Protein AF-A0A7Y2GWI3-F1 (afdb_monomer_lite)

pLDDT: mean 92.21, std 7.38, range [52.88, 98.5]

Foldseek 3Di:
DPLVVVCVDPPRDLLNNLVVVLVVVVVVLVVLVVVLVVVVVVCVVVVDPDPLLVVLSVVLVVLSCCCVPPLVVVVNVQSVCVSVVNDDPDDCSVVVVVVSVVSSVVSVVVSVVVVVVVVVVVD

Structure (mmCIF, N/CA/C/O backbone):
data_AF-A0A7Y2GWI3-F1
#
_entry.id   AF-A0A7Y2GWI3-F1
#
loop_
_atom_site.group_PDB
_atom_site.id
_atom_site.type_symbol
_atom_site.label_atom_id
_atom_site.label_alt_id
_atom_site.label_comp_id
_atom_site.label_asym_id
_atom_site.label_entity_id
_atom_site.label_seq_id
_atom_site.pdbx_PDB_ins_code
_atom_site.Cartn_x
_atom_site.Cartn_y
_atom_site.Cartn_z
_atom_site.occupancy
_atom_site.B_iso_or_equiv
_atom_site.auth_seq_id
_atom_site.auth_comp_id
_atom_site.auth_asym_id
_atom_site.auth_atom_id
_atom_site.pdbx_PDB_model_num
ATOM 1 N N . MET A 1 1 ? -9.811 6.727 -14.823 1.00 61.72 1 MET A N 1
ATOM 2 C CA . MET A 1 1 ? -9.822 6.860 -16.299 1.00 61.72 1 MET A CA 1
ATOM 3 C C . MET A 1 1 ? -8.518 7.432 -16.860 1.00 61.72 1 MET A C 1
ATOM 5 O O . MET A 1 1 ? -8.221 7.140 -18.005 1.00 61.72 1 MET A O 1
ATOM 9 N N . GLU A 1 2 ? -7.722 8.185 -16.087 1.00 84.19 2 GLU A N 1
ATOM 10 C CA . GLU A 1 2 ? -6.442 8.765 -16.552 1.00 84.19 2 GLU A CA 1
ATOM 11 C C . GLU A 1 2 ? -5.412 7.712 -17.005 1.00 84.19 2 GLU A C 1
ATOM 13 O O . GLU A 1 2 ? -4.850 7.833 -18.090 1.00 84.19 2 GLU A O 1
ATOM 18 N N . ALA A 1 3 ? -5.227 6.645 -16.222 1.00 80.50 3 ALA A N 1
ATOM 19 C CA . ALA A 1 3 ? -4.151 5.682 -16.445 1.00 80.50 3 ALA A CA 1
ATOM 20 C C . ALA A 1 3 ? -4.152 4.971 -17.816 1.00 80.50 3 ALA A C 1
ATOM 22 O O . ALA A 1 3 ? -3.090 4.934 -18.424 1.00 80.50 3 ALA A O 1
ATOM 23 N N . PRO A 1 4 ? -5.264 4.425 -18.350 1.00 85.00 4 PRO A N 1
ATOM 24 C CA . PRO A 1 4 ? -5.248 3.842 -19.696 1.00 85.00 4 PRO A CA 1
ATOM 25 C C . PRO A 1 4 ? -5.128 4.902 -20.800 1.00 85.00 4 PRO A C 1
ATOM 27 O O . PRO A 1 4 ? -4.523 4.639 -21.833 1.00 85.00 4 PRO A O 1
ATOM 30 N N . LEU A 1 5 ? -5.664 6.108 -20.583 1.00 88.31 5 LEU A N 1
ATOM 31 C CA . LEU A 1 5 ? -5.722 7.150 -21.609 1.00 88.31 5 LEU A CA 1
ATOM 32 C C . LEU A 1 5 ? -4.350 7.784 -21.890 1.00 88.31 5 LEU A C 1
ATOM 34 O O . LEU A 1 5 ? -4.051 8.119 -23.031 1.00 88.31 5 LEU A O 1
ATOM 38 N N . LYS A 1 6 ? -3.472 7.911 -20.886 1.00 82.50 6 LYS A N 1
ATOM 39 C CA . LYS A 1 6 ? -2.118 8.462 -21.104 1.00 82.50 6 LYS A CA 1
ATOM 40 C C . LYS A 1 6 ? -1.238 7.606 -22.022 1.00 82.50 6 LYS A C 1
ATOM 42 O O . LYS A 1 6 ? -0.307 8.132 -22.621 1.00 82.50 6 LYS A O 1
ATOM 47 N N . PHE A 1 7 ? -1.546 6.316 -22.167 1.00 88.56 7 PHE A N 1
ATOM 48 C CA . PHE A 1 7 ? -0.813 5.405 -23.050 1.00 88.56 7 PHE A CA 1
ATOM 49 C C . PHE A 1 7 ? -1.353 5.382 -24.486 1.00 88.56 7 PHE A C 1
ATOM 51 O O . PHE A 1 7 ? -0.774 4.718 -25.337 1.00 88.56 7 PHE A O 1
ATOM 58 N N . THR A 1 8 ? -2.431 6.118 -24.781 1.00 89.31 8 THR A N 1
ATOM 59 C CA . THR A 1 8 ? -2.945 6.283 -26.152 1.00 89.31 8 THR A CA 1
ATOM 60 C C . THR A 1 8 ? -2.435 7.562 -26.820 1.00 89.31 8 THR A C 1
ATOM 62 O O . THR A 1 8 ? -2.900 7.917 -27.902 1.00 89.31 8 THR A O 1
ATOM 65 N N . ALA A 1 9 ? -1.534 8.301 -26.166 1.00 91.12 9 ALA A N 1
ATOM 66 C CA . ALA A 1 9 ? -0.971 9.533 -26.701 1.00 91.12 9 ALA A CA 1
ATOM 67 C C . ALA A 1 9 ? -0.075 9.256 -27.929 1.00 91.12 9 ALA A C 1
ATOM 69 O O . ALA A 1 9 ? 0.565 8.203 -28.004 1.00 91.12 9 ALA A O 1
ATOM 70 N N . PRO A 1 10 ? 0.001 10.188 -28.899 1.00 93.00 10 PRO A N 1
ATOM 71 C CA . PRO A 1 10 ? 0.896 10.039 -30.041 1.00 93.00 10 PRO A CA 1
ATOM 72 C C . PRO A 1 10 ? 2.357 9.940 -29.581 1.00 93.00 10 PRO A C 1
ATOM 74 O O . PRO A 1 10 ? 2.765 10.626 -28.645 1.00 93.00 10 PRO A O 1
ATOM 77 N N . ASN A 1 11 ? 3.147 9.121 -30.282 1.00 91.56 11 ASN A N 1
ATOM 78 C CA . ASN A 1 11 ? 4.561 8.829 -29.997 1.00 91.56 11 ASN A CA 1
ATOM 79 C C . ASN A 1 11 ? 4.836 8.015 -28.717 1.00 91.56 11 ASN A C 1
ATOM 81 O O . ASN A 1 11 ? 5.988 7.926 -28.300 1.00 91.56 11 ASN A O 1
ATOM 85 N N . ILE A 1 12 ? 3.820 7.404 -28.098 1.00 93.81 12 ILE A N 1
ATOM 86 C CA . ILE A 1 12 ? 4.043 6.392 -27.058 1.00 93.81 12 ILE A CA 1
ATOM 87 C C . ILE A 1 12 ? 4.533 5.090 -27.696 1.00 93.81 12 ILE A C 1
ATOM 89 O O . ILE A 1 12 ? 3.896 4.554 -28.603 1.00 93.81 12 ILE A O 1
ATOM 93 N N . ASP A 1 13 ? 5.636 4.561 -27.173 1.00 92.69 13 ASP A N 1
ATOM 94 C CA . ASP A 1 13 ? 6.125 3.211 -27.435 1.00 92.69 13 ASP A CA 1
ATOM 95 C C . ASP A 1 13 ? 6.189 2.385 -26.135 1.00 92.69 13 ASP A C 1
ATOM 97 O O . ASP A 1 13 ? 5.905 2.874 -25.035 1.00 92.69 13 ASP A O 1
ATOM 101 N N . LEU A 1 14 ? 6.504 1.093 -26.261 1.00 90.56 14 LEU A N 1
ATOM 102 C CA . LEU A 1 14 ? 6.523 0.177 -25.122 1.00 90.56 14 LEU A CA 1
ATOM 103 C C . LEU A 1 14 ? 7.582 0.563 -24.065 1.00 90.56 14 LEU A C 1
ATOM 105 O O . LEU A 1 14 ? 7.208 0.636 -22.892 1.00 90.56 14 LEU A O 1
ATOM 109 N N . PRO A 1 15 ? 8.858 0.841 -24.412 1.00 91.75 15 PRO A N 1
ATOM 110 C CA . PRO A 1 15 ? 9.857 1.261 -23.429 1.00 91.75 15 PRO A CA 1
ATOM 111 C C . PRO A 1 15 ? 9.471 2.543 -22.685 1.00 91.75 15 PRO A C 1
ATOM 113 O O . PRO A 1 15 ? 9.601 2.596 -21.461 1.00 91.75 15 PRO A O 1
ATOM 116 N N . LEU A 1 16 ? 8.937 3.552 -23.385 1.00 92.62 16 LEU A N 1
ATOM 117 C CA . LEU A 1 16 ? 8.466 4.786 -22.759 1.00 92.62 16 LEU A CA 1
ATOM 118 C C . LEU A 1 16 ? 7.276 4.521 -21.832 1.00 92.62 16 LEU A C 1
ATOM 120 O O . LEU A 1 16 ? 7.249 5.009 -20.702 1.00 92.62 16 LEU A O 1
ATOM 124 N N . GLY A 1 17 ? 6.313 3.706 -22.274 1.00 92.88 17 GLY A N 1
ATOM 125 C CA . GLY A 1 17 ? 5.164 3.308 -21.463 1.00 92.88 17 GLY A CA 1
ATOM 126 C C . GLY A 1 17 ? 5.569 2.579 -20.177 1.00 92.88 17 GLY A C 1
ATOM 127 O O . GLY A 1 17 ? 5.082 2.912 -19.093 1.00 92.88 17 GLY A O 1
ATOM 128 N N . LEU A 1 18 ? 6.509 1.634 -20.274 1.00 92.38 18 LEU A N 1
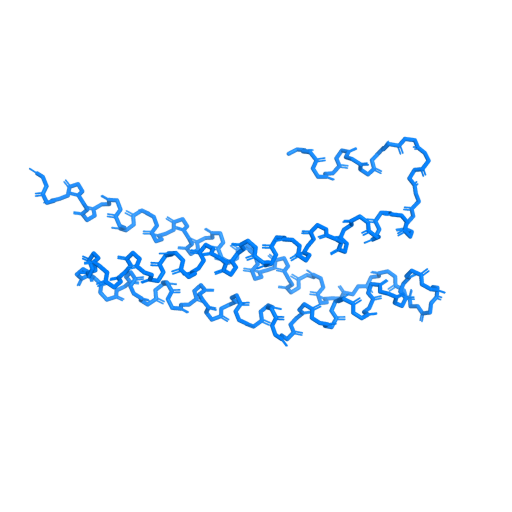ATOM 129 C CA . LEU A 1 18 ? 7.059 0.911 -19.126 1.00 92.38 18 LEU A CA 1
ATOM 130 C C . LEU A 1 18 ? 7.860 1.826 -18.194 1.00 92.38 18 LEU A C 1
ATOM 132 O O . LEU A 1 18 ? 7.708 1.713 -16.981 1.00 92.38 18 LEU A O 1
ATOM 136 N N . GLY A 1 19 ? 8.641 2.768 -18.730 1.00 93.25 19 GLY A N 1
ATOM 137 C CA . GLY A 1 19 ? 9.366 3.763 -17.933 1.00 93.25 19 GLY A CA 1
ATOM 138 C C . GLY A 1 19 ? 8.434 4.684 -17.137 1.00 93.25 19 GLY A C 1
ATOM 139 O O . GLY A 1 19 ? 8.669 4.947 -15.958 1.00 93.25 19 GLY A O 1
ATOM 140 N N . ILE A 1 20 ? 7.320 5.118 -17.734 1.00 92.81 20 ILE A N 1
ATOM 141 C CA . ILE A 1 20 ? 6.281 5.876 -17.018 1.00 92.81 20 ILE A CA 1
ATOM 142 C C . ILE A 1 20 ? 5.658 5.009 -15.918 1.00 92.81 20 ILE A C 1
ATOM 144 O O . ILE A 1 20 ? 5.517 5.458 -14.779 1.00 92.81 20 ILE A O 1
ATOM 148 N N . GLY A 1 21 ? 5.293 3.767 -16.250 1.00 91.44 21 GLY A N 1
ATOM 149 C CA . GLY A 1 21 ? 4.748 2.808 -15.293 1.00 91.44 21 GLY A CA 1
ATOM 150 C C . GLY A 1 21 ? 5.677 2.611 -14.096 1.00 91.44 21 GLY A C 1
ATOM 151 O O . GLY A 1 21 ? 5.244 2.774 -12.959 1.00 91.44 21 GLY A O 1
ATOM 152 N N . HIS A 1 22 ? 6.958 2.345 -14.350 1.00 92.44 22 HIS A N 1
ATOM 153 C CA . HIS A 1 22 ? 8.013 2.151 -13.353 1.00 92.44 22 HIS A CA 1
ATOM 154 C C . HIS A 1 22 ? 8.038 3.260 -12.296 1.00 92.44 22 HIS A C 1
ATOM 156 O O . HIS A 1 22 ? 7.933 2.981 -11.097 1.00 92.44 22 HIS A O 1
ATOM 162 N N . VAL A 1 23 ? 8.084 4.521 -12.735 1.00 94.62 23 VAL A N 1
ATOM 163 C CA . VAL A 1 23 ? 8.111 5.685 -11.837 1.00 94.62 23 VAL A CA 1
ATOM 164 C C . VAL A 1 23 ? 6.812 5.803 -11.041 1.00 94.62 23 VAL A C 1
ATOM 166 O O . VAL A 1 23 ? 6.839 6.029 -9.828 1.00 94.62 23 VAL A O 1
ATOM 169 N N . VAL A 1 24 ? 5.666 5.631 -11.704 1.00 93.75 24 VAL A N 1
ATOM 170 C CA . VAL A 1 24 ? 4.349 5.747 -11.064 1.00 93.75 24 VAL A CA 1
ATOM 171 C C . VAL A 1 24 ? 4.150 4.654 -10.016 1.00 93.75 24 VAL A C 1
ATOM 173 O O . VAL A 1 24 ? 3.751 4.971 -8.898 1.00 93.75 24 VAL A O 1
ATOM 176 N N . PHE A 1 25 ? 4.465 3.393 -10.318 1.00 92.94 25 PHE A N 1
ATOM 177 C CA . PHE A 1 25 ? 4.314 2.297 -9.359 1.00 92.94 25 PHE A CA 1
ATOM 178 C C . PHE A 1 25 ? 5.247 2.455 -8.150 1.00 92.94 25 PHE A C 1
ATOM 180 O O . PHE A 1 25 ? 4.819 2.213 -7.023 1.00 92.94 25 PHE A O 1
ATOM 187 N N . HIS A 1 26 ? 6.476 2.948 -8.341 1.00 95.81 26 HIS A N 1
ATOM 188 C CA . HIS A 1 26 ? 7.367 3.294 -7.227 1.00 95.81 26 HIS A CA 1
ATOM 189 C C . HIS A 1 26 ? 6.784 4.382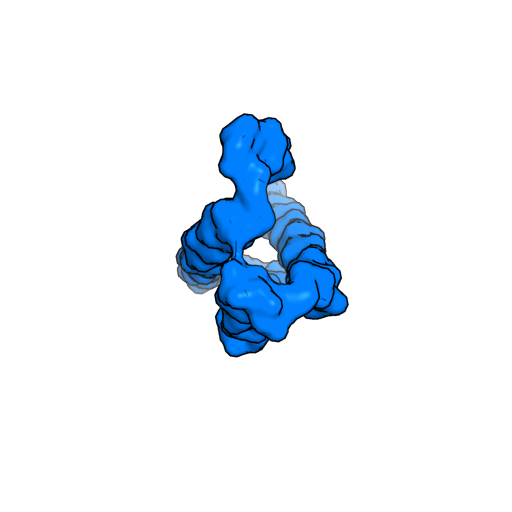 -6.324 1.00 95.81 26 HIS A C 1
ATOM 191 O O . HIS A 1 26 ? 6.855 4.282 -5.095 1.00 95.81 26 HIS A O 1
ATOM 197 N N . ALA A 1 27 ? 6.228 5.435 -6.924 1.00 97.00 27 ALA A N 1
ATOM 198 C CA . ALA A 1 27 ? 5.580 6.504 -6.179 1.00 97.00 27 ALA A CA 1
ATOM 199 C C . ALA A 1 27 ? 4.352 5.980 -5.420 1.00 97.00 27 ALA A C 1
ATOM 201 O O . ALA A 1 27 ? 4.219 6.247 -4.227 1.00 97.00 27 ALA A O 1
ATOM 202 N N . LEU A 1 28 ? 3.505 5.179 -6.073 1.00 95.00 28 LEU A N 1
ATOM 203 C CA . LEU A 1 28 ? 2.325 4.572 -5.458 1.00 95.00 28 LEU A CA 1
ATOM 204 C C . LEU A 1 28 ? 2.697 3.656 -4.294 1.00 95.00 28 LEU A C 1
ATOM 206 O O . LEU A 1 28 ? 2.136 3.820 -3.220 1.00 95.00 28 LEU A O 1
ATOM 210 N N . ASN A 1 29 ? 3.693 2.782 -4.446 1.00 97.19 29 ASN A N 1
ATOM 211 C CA . ASN A 1 29 ? 4.147 1.914 -3.358 1.00 97.19 29 ASN A CA 1
ATOM 212 C C . ASN A 1 29 ? 4.605 2.731 -2.131 1.00 97.19 29 ASN A C 1
ATOM 214 O O . ASN A 1 29 ? 4.260 2.404 -0.997 1.00 97.19 29 ASN A O 1
ATOM 218 N N . LYS A 1 30 ? 5.320 3.849 -2.334 1.00 98.00 30 LYS A N 1
ATOM 219 C CA . LYS A 1 30 ? 5.695 4.762 -1.234 1.00 98.00 30 LYS A CA 1
ATOM 220 C C . LYS A 1 30 ? 4.472 5.402 -0.571 1.00 98.00 30 LYS A C 1
ATOM 222 O O . LYS A 1 30 ? 4.433 5.509 0.654 1.00 98.00 30 LYS A O 1
ATOM 227 N N . VAL A 1 31 ? 3.484 5.819 -1.362 1.00 98.19 31 VAL A N 1
ATOM 228 C CA . VAL A 1 31 ? 2.225 6.382 -0.852 1.00 98.19 31 VAL A CA 1
ATOM 229 C C . VAL A 1 31 ? 1.440 5.336 -0.062 1.00 98.19 31 VAL A C 1
ATOM 231 O O . VAL A 1 31 ? 0.975 5.645 1.031 1.00 98.19 31 VAL A O 1
ATOM 234 N N . GLU A 1 32 ? 1.336 4.098 -0.548 1.00 97.69 32 GLU A N 1
ATOM 235 C CA . GLU A 1 32 ? 0.673 3.001 0.164 1.00 97.69 32 GLU A CA 1
ATOM 236 C C . GLU A 1 32 ? 1.328 2.724 1.519 1.00 97.69 32 GLU A C 1
ATOM 238 O O . GLU A 1 32 ? 0.628 2.600 2.523 1.00 97.69 32 GLU A O 1
ATOM 243 N N . ILE A 1 33 ? 2.664 2.706 1.579 1.00 98.44 33 ILE A N 1
ATOM 244 C CA . ILE A 1 33 ? 3.406 2.578 2.841 1.00 98.44 33 ILE A CA 1
ATOM 245 C C . ILE A 1 33 ? 3.082 3.748 3.775 1.00 98.44 33 ILE A C 1
ATOM 247 O O . ILE A 1 33 ? 2.762 3.527 4.942 1.00 98.44 33 ILE A O 1
ATOM 251 N N . GLY A 1 34 ? 3.112 4.986 3.273 1.00 98.50 34 GLY A N 1
ATOM 252 C CA . GLY A 1 34 ? 2.768 6.174 4.057 1.00 98.50 34 GLY A CA 1
ATOM 253 C C . GLY A 1 34 ? 1.344 6.124 4.620 1.00 98.50 34 GLY A C 1
ATOM 254 O O . GLY A 1 34 ? 1.141 6.381 5.806 1.00 98.50 34 GLY A O 1
ATOM 255 N N . LEU A 1 35 ? 0.364 5.724 3.804 1.00 98.25 35 LEU A N 1
ATOM 256 C CA . LEU A 1 35 ? -1.031 5.555 4.220 1.00 98.25 35 LEU A CA 1
ATOM 257 C C . LEU A 1 35 ? -1.201 4.408 5.222 1.00 98.25 35 LEU A C 1
ATOM 259 O O . LEU A 1 35 ? -1.954 4.546 6.185 1.00 98.25 35 LEU A O 1
ATOM 263 N N . CYS A 1 36 ? -0.482 3.300 5.042 1.00 98.19 36 CYS A N 1
ATOM 264 C CA . CYS A 1 36 ? -0.479 2.192 5.992 1.00 98.19 36 CYS A CA 1
ATOM 265 C C . CYS A 1 36 ? 0.075 2.633 7.354 1.00 98.19 36 CYS A C 1
ATOM 267 O O . CYS A 1 36 ? -0.512 2.321 8.388 1.00 98.19 36 CYS A O 1
ATOM 269 N N . LEU A 1 37 ? 1.169 3.400 7.376 1.00 98.38 37 LEU A N 1
ATOM 270 C CA . LEU A 1 37 ? 1.731 3.953 8.610 1.00 98.38 37 LEU A CA 1
ATOM 271 C C . LEU A 1 37 ? 0.777 4.951 9.273 1.00 98.38 37 LEU A C 1
ATOM 273 O O . LEU A 1 37 ? 0.576 4.889 10.484 1.00 98.38 37 LEU A O 1
ATOM 277 N N . ALA A 1 38 ? 0.142 5.830 8.493 1.00 98.06 38 ALA A N 1
ATOM 278 C CA . ALA A 1 38 ? -0.864 6.753 9.011 1.00 98.06 38 ALA A CA 1
ATOM 279 C C . ALA A 1 38 ? -2.043 5.991 9.642 1.00 98.06 38 ALA A C 1
ATOM 281 O O . ALA A 1 38 ? -2.425 6.274 10.777 1.00 98.06 38 ALA A O 1
ATOM 282 N N . GLY A 1 39 ? -2.552 4.960 8.958 1.00 96.56 39 GLY A N 1
ATOM 283 C CA . GLY A 1 39 ? -3.596 4.078 9.480 1.00 96.56 39 GLY A CA 1
ATOM 284 C C . GLY A 1 39 ? -3.176 3.352 10.760 1.00 96.56 39 GLY A C 1
ATOM 285 O O . GLY A 1 39 ? -3.964 3.268 11.701 1.00 96.56 39 GLY A O 1
ATOM 286 N N . LEU A 1 40 ? -1.923 2.897 10.847 1.00 97.12 40 LEU A N 1
ATOM 287 C CA . LEU A 1 40 ? -1.381 2.275 12.056 1.00 97.12 40 LEU A CA 1
ATOM 288 C C . LEU A 1 40 ? -1.395 3.252 13.240 1.00 97.12 40 LEU A C 1
ATOM 290 O O . LEU A 1 40 ? -1.848 2.891 14.326 1.00 97.12 40 LEU A O 1
ATOM 294 N N . VAL A 1 41 ? -0.958 4.497 13.030 1.00 97.62 41 VAL A N 1
ATOM 295 C CA . VAL A 1 41 ? -1.014 5.553 14.054 1.00 97.62 41 VAL A CA 1
ATOM 296 C C . VAL A 1 41 ? -2.459 5.806 14.490 1.00 97.62 41 VAL A C 1
ATOM 298 O O . VAL A 1 41 ? -2.736 5.845 15.690 1.00 97.62 41 VAL A O 1
ATOM 301 N N . THR A 1 42 ? -3.402 5.894 13.547 1.00 93.75 42 THR A N 1
ATOM 302 C CA . THR A 1 42 ? -4.831 6.027 13.864 1.00 93.75 42 THR A CA 1
ATOM 303 C C . THR A 1 42 ? -5.333 4.864 14.719 1.00 93.75 42 THR A C 1
ATOM 305 O O . THR A 1 42 ? -6.037 5.097 15.697 1.00 93.75 42 THR A O 1
ATOM 308 N N . PHE A 1 43 ? -4.945 3.622 14.417 1.00 92.81 43 PHE A N 1
ATOM 309 C CA . PHE A 1 43 ? -5.333 2.444 15.202 1.00 92.81 43 PHE A CA 1
ATOM 310 C C . PHE A 1 43 ? -4.781 2.474 16.631 1.00 92.81 43 PHE A C 1
ATOM 312 O O . PHE A 1 43 ? -5.487 2.091 17.565 1.00 92.81 43 PHE A O 1
ATOM 319 N N . ILE A 1 44 ? -3.550 2.959 16.817 1.00 94.00 44 ILE A N 1
ATOM 320 C CA . ILE A 1 44 ? -2.925 3.106 18.140 1.00 94.00 44 ILE A CA 1
ATOM 321 C C . ILE A 1 44 ? -3.673 4.144 18.991 1.00 94.00 44 ILE A C 1
ATOM 323 O O . ILE A 1 44 ? -3.875 3.923 20.187 1.00 94.00 44 ILE A O 1
ATOM 327 N N . ILE A 1 45 ? -4.100 5.256 18.383 1.00 93.06 45 ILE A N 1
ATOM 328 C CA . ILE A 1 45 ? -4.807 6.345 19.072 1.00 93.06 45 ILE A CA 1
ATOM 329 C C . ILE A 1 45 ? -6.268 5.968 19.346 1.00 93.06 45 ILE A C 1
ATOM 331 O O . ILE A 1 45 ? -6.716 6.039 20.489 1.00 93.06 45 ILE A O 1
ATOM 335 N N . ALA A 1 46 ? -7.003 5.549 18.312 1.00 88.00 46 ALA A N 1
ATOM 336 C CA . ALA A 1 46 ? -8.440 5.289 18.383 1.00 88.00 46 ALA A CA 1
ATOM 337 C C . ALA A 1 46 ? -8.786 3.982 19.111 1.00 88.00 46 ALA A C 1
ATOM 339 O O . ALA A 1 46 ? -9.899 3.844 19.610 1.00 88.00 46 ALA A O 1
ATOM 340 N N . LYS A 1 47 ? -7.848 3.024 19.173 1.00 87.25 47 LYS A N 1
ATOM 341 C CA . LYS A 1 47 ? -8.004 1.724 19.852 1.00 87.25 47 LYS A CA 1
ATOM 342 C C . LYS A 1 47 ? -9.337 1.037 19.505 1.00 87.25 47 LYS A C 1
ATOM 344 O O . LYS A 1 47 ? -10.180 0.849 20.385 1.00 87.25 47 LYS A O 1
ATOM 349 N N . PRO A 1 48 ? -9.550 0.656 18.231 1.00 82.69 48 PRO A N 1
ATOM 350 C CA . PRO A 1 48 ? -10.815 0.077 17.793 1.00 82.69 48 PRO A CA 1
ATOM 351 C C . PRO A 1 48 ? -11.179 -1.160 18.624 1.00 82.69 48 PRO A C 1
ATOM 353 O O . PRO A 1 48 ? -10.371 -2.071 18.804 1.00 82.69 48 PRO A O 1
ATOM 356 N N . LYS A 1 49 ? -12.423 -1.203 19.115 1.00 80.69 49 LYS A N 1
ATOM 357 C CA . LYS A 1 49 ? -12.906 -2.232 20.056 1.00 80.69 49 LYS A CA 1
ATOM 358 C C . LYS A 1 49 ? -13.011 -3.625 19.423 1.00 80.69 49 LYS A C 1
ATOM 360 O O . LYS A 1 49 ? -12.974 -4.641 20.117 1.00 80.69 49 LYS A O 1
ATOM 365 N N . THR A 1 50 ? -13.134 -3.694 18.099 1.00 85.56 50 THR A N 1
ATOM 366 C CA . THR A 1 50 ? -13.410 -4.943 17.385 1.00 85.56 50 THR A CA 1
ATOM 367 C C . THR A 1 50 ? -12.134 -5.598 16.878 1.00 85.56 50 THR A C 1
ATOM 369 O O . THR A 1 50 ? -11.473 -5.085 15.973 1.00 85.56 50 THR A O 1
ATOM 372 N N . LYS A 1 51 ? -11.853 -6.811 17.373 1.00 90.81 51 LYS A N 1
ATOM 373 C CA . LYS A 1 51 ? -10.719 -7.647 16.928 1.00 90.81 51 LYS A CA 1
ATOM 374 C C . LYS A 1 51 ? -10.700 -7.872 15.410 1.00 90.81 51 LYS A C 1
ATOM 376 O O . LYS A 1 51 ? -9.631 -7.919 14.812 1.00 90.81 51 LYS A O 1
ATOM 381 N N . THR A 1 52 ? -11.871 -7.943 14.776 1.00 93.38 52 THR A N 1
ATOM 382 C CA . THR A 1 52 ? -12.015 -8.062 13.317 1.00 93.38 52 THR A CA 1
ATOM 383 C C . THR A 1 52 ? -11.390 -6.887 12.564 1.00 93.38 52 THR A C 1
ATOM 385 O O . THR A 1 52 ? -10.721 -7.112 11.564 1.00 93.38 52 THR A O 1
ATOM 388 N N . ALA A 1 53 ? -11.544 -5.646 13.045 1.00 94.00 53 ALA A N 1
ATOM 389 C CA . ALA A 1 53 ? -10.961 -4.475 12.383 1.00 94.00 53 ALA A CA 1
ATOM 390 C C . ALA A 1 53 ? -9.425 -4.521 12.427 1.00 94.00 53 ALA A C 1
ATOM 392 O O . ALA A 1 53 ? -8.768 -4.301 11.413 1.00 94.00 53 ALA A O 1
ATOM 393 N N . VAL A 1 54 ? -8.862 -4.890 13.584 1.00 94.25 54 VAL A N 1
ATOM 394 C CA . VAL A 1 54 ? -7.412 -5.076 13.762 1.00 94.25 54 VAL A CA 1
ATOM 395 C C . VAL A 1 54 ? -6.887 -6.197 12.865 1.00 94.25 54 VAL A C 1
ATOM 397 O O . VAL A 1 54 ? -5.865 -6.027 12.206 1.00 94.25 54 VAL A O 1
ATOM 400 N N . SER A 1 55 ? -7.604 -7.321 12.783 1.00 96.12 55 SER A N 1
ATOM 401 C CA . SER A 1 55 ? -7.212 -8.450 11.935 1.00 96.12 55 SER A CA 1
ATOM 402 C C . SER A 1 55 ? -7.242 -8.106 10.443 1.00 96.12 55 SER A C 1
ATOM 404 O O . SER A 1 55 ? -6.314 -8.478 9.729 1.00 96.12 55 SER A O 1
ATOM 406 N N . ILE A 1 56 ? -8.265 -7.384 9.970 1.00 97.38 56 ILE A N 1
ATOM 407 C CA . ILE A 1 56 ? -8.358 -6.950 8.568 1.00 9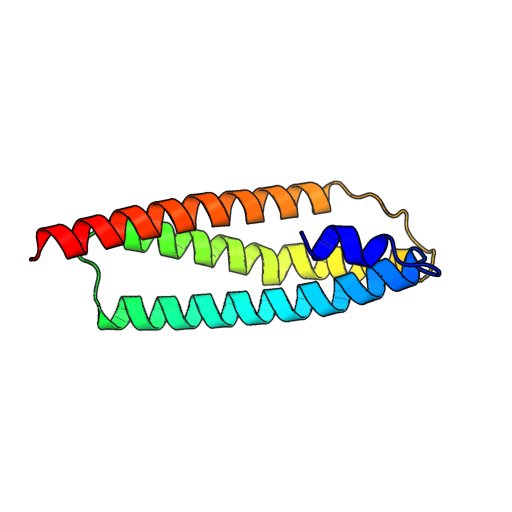7.38 56 ILE A CA 1
ATOM 408 C C . ILE A 1 56 ? -7.237 -5.960 8.238 1.00 97.38 56 ILE A C 1
ATOM 410 O O . ILE A 1 56 ? -6.577 -6.113 7.214 1.00 97.38 56 ILE A O 1
ATOM 414 N N . PHE A 1 57 ? -6.979 -4.983 9.114 1.00 97.56 57 PHE A N 1
ATOM 415 C CA . PHE A 1 57 ? -5.871 -4.046 8.928 1.00 97.56 57 PHE A CA 1
ATOM 416 C C . PHE A 1 57 ? -4.517 -4.769 8.875 1.00 97.56 57 PHE A C 1
ATOM 418 O O . PHE A 1 57 ? -3.718 -4.517 7.975 1.00 97.56 57 PHE A O 1
ATOM 425 N N . GLY A 1 58 ? -4.287 -5.730 9.777 1.00 97.50 58 GLY A N 1
ATOM 426 C CA . GLY A 1 58 ? -3.086 -6.565 9.766 1.00 97.50 58 GLY A CA 1
ATOM 427 C C . GLY A 1 58 ? -2.923 -7.369 8.472 1.00 97.50 58 GLY A C 1
ATOM 428 O O . GLY A 1 58 ? -1.818 -7.451 7.943 1.00 97.50 58 GLY A O 1
ATOM 429 N N . ALA A 1 59 ? -4.014 -7.906 7.916 1.00 98.19 59 ALA A N 1
ATOM 430 C CA . ALA A 1 59 ? -3.986 -8.606 6.632 1.00 98.19 59 ALA A CA 1
ATOM 431 C C . ALA A 1 59 ? -3.626 -7.669 5.465 1.00 98.19 59 ALA A C 1
ATOM 433 O O . ALA A 1 59 ? -2.803 -8.034 4.629 1.00 98.19 59 ALA A O 1
ATOM 434 N N . ILE A 1 60 ? -4.184 -6.452 5.428 1.00 98.38 60 ILE A N 1
ATOM 435 C CA . ILE A 1 60 ? -3.835 -5.433 4.422 1.00 98.38 60 ILE A CA 1
ATOM 436 C C . ILE A 1 60 ? -2.347 -5.084 4.511 1.00 98.38 60 ILE A C 1
ATOM 438 O O . ILE A 1 60 ? -1.655 -5.091 3.494 1.00 98.38 60 ILE A O 1
ATOM 442 N N . ALA A 1 61 ? -1.847 -4.826 5.724 1.00 98.31 61 ALA A N 1
ATOM 443 C CA . ALA A 1 61 ? -0.441 -4.516 5.953 1.00 98.31 61 ALA A CA 1
ATOM 444 C C . ALA A 1 61 ? 0.471 -5.672 5.510 1.00 98.31 61 ALA A C 1
ATOM 446 O O . ALA A 1 61 ? 1.478 -5.440 4.849 1.00 98.31 61 ALA A O 1
ATOM 447 N N . LEU A 1 62 ? 0.098 -6.921 5.806 1.00 98.38 62 LEU A N 1
ATOM 448 C CA . LEU A 1 62 ? 0.851 -8.096 5.369 1.00 98.38 62 LEU A CA 1
ATOM 449 C C . LEU A 1 62 ? 0.897 -8.220 3.840 1.00 98.38 62 LEU A C 1
ATOM 451 O O . LEU A 1 62 ? 1.966 -8.470 3.289 1.00 98.38 62 LEU A O 1
ATOM 455 N N . ILE A 1 63 ? -0.233 -8.027 3.152 1.00 98.25 63 ILE A N 1
ATOM 456 C CA . ILE A 1 63 ? -0.275 -8.055 1.682 1.00 98.25 63 ILE A CA 1
ATOM 457 C C . ILE A 1 63 ? 0.630 -6.962 1.107 1.00 98.25 63 ILE A C 1
ATOM 459 O O . ILE A 1 63 ? 1.415 -7.247 0.206 1.00 98.25 63 ILE A O 1
ATOM 463 N N . LEU A 1 64 ? 0.576 -5.746 1.663 1.00 98.31 64 LEU A N 1
ATOM 464 C CA . LEU A 1 64 ? 1.448 -4.650 1.247 1.00 98.31 64 LEU A CA 1
ATOM 465 C C . LEU A 1 64 ? 2.927 -5.013 1.428 1.00 98.31 64 LEU A C 1
ATOM 467 O O . LEU A 1 64 ? 3.705 -4.830 0.501 1.00 98.31 64 LEU A O 1
ATOM 471 N N . LEU A 1 65 ? 3.318 -5.598 2.564 1.00 98.06 65 LEU A N 1
ATOM 472 C CA . LEU A 1 65 ? 4.698 -6.045 2.784 1.00 98.06 65 LEU A CA 1
ATOM 473 C C . LEU A 1 65 ? 5.133 -7.095 1.751 1.00 98.06 65 LEU A C 1
ATOM 475 O O . LEU A 1 65 ? 6.221 -6.986 1.188 1.00 98.06 65 LEU A O 1
ATOM 479 N N . LEU A 1 66 ? 4.286 -8.088 1.467 1.00 97.75 66 LEU A N 1
ATOM 480 C CA . LEU A 1 66 ? 4.569 -9.097 0.442 1.00 97.75 66 LEU A CA 1
ATOM 481 C C . LEU A 1 66 ? 4.695 -8.468 -0.951 1.00 97.75 66 LEU A C 1
ATOM 483 O O . LEU A 1 66 ? 5.581 -8.841 -1.720 1.00 97.75 66 LEU A O 1
ATOM 487 N N . GLN A 1 67 ? 3.855 -7.486 -1.279 1.00 96.94 67 GLN A N 1
ATOM 488 C CA . GLN A 1 67 ? 3.982 -6.750 -2.532 1.00 96.94 67 GLN A CA 1
ATOM 489 C C . GLN A 1 67 ? 5.287 -5.959 -2.576 1.00 96.94 67 GLN A C 1
ATOM 491 O O . GLN A 1 67 ? 6.066 -6.158 -3.499 1.00 96.94 67 GLN A O 1
ATOM 496 N N . THR A 1 68 ? 5.565 -5.121 -1.579 1.00 97.12 68 THR A N 1
ATOM 497 C CA . THR A 1 68 ? 6.728 -4.228 -1.557 1.00 97.12 68 THR A CA 1
ATOM 498 C C . THR A 1 68 ? 8.058 -4.978 -1.546 1.00 97.12 68 THR A C 1
ATOM 500 O O . THR A 1 68 ? 8.980 -4.581 -2.253 1.00 97.12 68 THR A O 1
ATOM 503 N N . PHE A 1 69 ? 8.190 -6.031 -0.736 1.00 97.56 69 PHE A N 1
ATOM 504 C CA . PHE A 1 69 ? 9.487 -6.673 -0.494 1.00 97.56 69 PHE A CA 1
ATOM 505 C C . PHE A 1 69 ? 9.742 -7.908 -1.352 1.00 97.56 69 PHE A C 1
ATOM 507 O O . PHE A 1 69 ? 10.893 -8.317 -1.479 1.00 97.56 69 PHE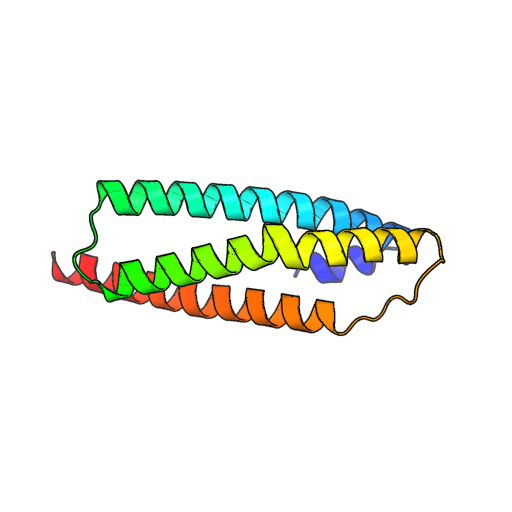 A O 1
ATOM 514 N N . TRP A 1 70 ? 8.703 -8.506 -1.937 1.00 97.31 70 TRP A N 1
ATOM 515 C CA . TRP A 1 70 ? 8.856 -9.715 -2.744 1.00 97.31 70 TRP A CA 1
ATOM 516 C C . TRP A 1 70 ? 8.381 -9.531 -4.180 1.00 97.31 70 TRP A C 1
ATOM 518 O O . TRP A 1 70 ? 9.168 -9.706 -5.108 1.00 97.31 70 TRP A O 1
ATOM 528 N N . LEU A 1 71 ? 7.118 -9.163 -4.389 1.00 95.56 71 LEU A N 1
ATOM 529 C CA . LEU A 1 71 ? 6.554 -9.138 -5.739 1.00 95.56 71 LEU A CA 1
ATOM 530 C C . LEU A 1 71 ? 7.082 -7.963 -6.571 1.00 95.56 71 LEU A C 1
ATOM 532 O O . LEU A 1 71 ? 7.415 -8.125 -7.744 1.00 95.56 71 LEU A O 1
ATOM 536 N N . PHE A 1 72 ? 7.174 -6.787 -5.955 1.00 94.31 72 PHE A N 1
ATOM 537 C CA . PHE A 1 72 ? 7.567 -5.549 -6.607 1.00 94.31 72 PHE A CA 1
ATOM 538 C C . PHE A 1 72 ? 9.015 -5.582 -7.119 1.00 94.31 72 PHE A C 1
ATOM 540 O O . PHE A 1 72 ? 9.187 -5.313 -8.303 1.00 94.31 72 PHE A O 1
ATOM 547 N N . PRO A 1 73 ? 10.036 -6.015 -6.347 1.00 94.88 73 PRO A N 1
ATOM 548 C CA . PRO A 1 73 ? 11.408 -6.121 -6.851 1.00 94.88 73 PRO A CA 1
ATOM 549 C C . PRO A 1 73 ? 11.539 -7.044 -8.069 1.00 94.88 73 PRO A C 1
ATOM 551 O O . PRO A 1 73 ? 12.271 -6.738 -9.004 1.00 94.88 73 PRO A O 1
ATOM 554 N N . ILE A 1 74 ? 10.792 -8.154 -8.092 1.00 94.75 74 ILE A N 1
ATOM 555 C CA . ILE A 1 74 ? 10.824 -9.108 -9.210 1.00 94.75 74 ILE A CA 1
ATOM 556 C C . ILE A 1 74 ? 10.191 -8.498 -10.467 1.00 94.75 74 ILE A C 1
ATOM 558 O O . ILE A 1 74 ? 10.708 -8.656 -11.576 1.00 94.75 74 ILE A O 1
ATOM 562 N N . LEU A 1 75 ? 9.054 -7.813 -10.312 1.00 93.06 75 LEU A N 1
ATOM 563 C CA . LEU A 1 75 ? 8.401 -7.111 -11.418 1.00 93.06 75 LEU A CA 1
ATOM 564 C C . LEU A 1 75 ? 9.253 -5.946 -11.927 1.00 93.06 75 LEU A C 1
ATOM 566 O O . LEU A 1 75 ? 9.286 -5.699 -13.133 1.00 93.06 75 LEU A O 1
ATOM 570 N N . ASP A 1 76 ? 9.958 -5.271 -11.025 1.00 93.88 76 ASP A N 1
ATOM 571 C CA . ASP A 1 76 ? 10.831 -4.152 -11.341 1.00 93.88 76 ASP A CA 1
ATOM 572 C C . ASP A 1 76 ? 12.022 -4.580 -12.201 1.00 93.88 76 ASP A C 1
ATOM 574 O O . ASP A 1 76 ? 12.226 -4.076 -13.307 1.00 93.88 76 ASP A O 1
ATOM 578 N N . GLU A 1 77 ? 12.741 -5.612 -11.754 1.00 93.31 77 GLU A N 1
ATOM 579 C CA . GLU A 1 77 ? 13.855 -6.192 -12.502 1.00 93.31 77 GLU A CA 1
ATOM 580 C C . GLU A 1 77 ? 13.401 -6.669 -13.888 1.00 93.31 77 GLU A C 1
ATOM 582 O O . GLU A 1 77 ? 14.072 -6.436 -14.897 1.00 93.31 77 GLU A O 1
ATOM 587 N N . ARG A 1 78 ? 12.228 -7.309 -13.964 1.00 92.00 78 ARG A N 1
ATOM 588 C CA . ARG A 1 78 ? 11.670 -7.747 -15.245 1.00 92.00 78 ARG A CA 1
ATOM 589 C C . ARG A 1 78 ? 11.335 -6.567 -16.151 1.00 92.00 78 ARG A C 1
ATOM 591 O O . ARG A 1 78 ? 11.608 -6.649 -17.343 1.00 92.00 78 ARG A O 1
ATOM 598 N N . THR A 1 79 ? 10.774 -5.489 -15.609 1.00 92.50 79 THR A N 1
ATOM 599 C CA . THR A 1 79 ? 10.452 -4.276 -16.375 1.00 92.50 79 THR A CA 1
ATOM 600 C C . THR A 1 79 ? 11.707 -3.721 -17.041 1.00 92.50 79 THR A C 1
ATOM 602 O O . THR A 1 79 ? 11.688 -3.443 -18.238 1.00 92.50 79 THR A O 1
ATOM 605 N N . MET A 1 80 ? 12.824 -3.671 -16.311 1.00 93.19 80 MET A N 1
ATOM 606 C CA . MET A 1 80 ? 14.106 -3.232 -16.864 1.00 93.19 80 MET A CA 1
ATOM 607 C C . MET A 1 80 ? 14.622 -4.158 -17.971 1.00 93.19 80 MET A C 1
ATOM 609 O O . MET A 1 80 ? 15.083 -3.662 -18.996 1.00 93.19 80 MET A O 1
ATOM 613 N N . LYS A 1 81 ? 14.472 -5.482 -17.822 1.00 93.31 81 LYS A N 1
ATOM 614 C CA . LYS A 1 81 ? 14.833 -6.454 -18.874 1.00 93.31 81 LYS A CA 1
ATOM 615 C C . LYS A 1 81 ? 13.970 -6.326 -20.131 1.00 93.31 81 LYS A C 1
ATOM 617 O O . LYS A 1 81 ? 14.458 -6.528 -21.234 1.00 93.31 81 LYS A O 1
ATOM 622 N N . VAL A 1 82 ? 12.685 -5.997 -19.993 1.00 93.44 82 VAL A N 1
ATOM 623 C CA . VAL A 1 82 ? 11.811 -5.762 -21.156 1.00 93.44 82 VAL A CA 1
ATOM 624 C C . VAL A 1 82 ? 12.203 -4.461 -21.861 1.00 93.44 82 VAL A C 1
ATOM 626 O O . VAL A 1 82 ? 12.243 -4.424 -23.087 1.00 93.44 82 VAL A O 1
ATOM 629 N N . ILE A 1 83 ? 12.545 -3.412 -21.104 1.00 92.06 83 ILE A N 1
ATOM 630 C CA . ILE A 1 83 ? 13.023 -2.134 -21.656 1.00 92.06 83 ILE A CA 1
ATOM 631 C C . ILE A 1 83 ? 14.345 -2.312 -22.421 1.00 92.06 83 ILE A C 1
ATOM 633 O O . ILE A 1 83 ? 14.515 -1.688 -23.467 1.00 92.06 83 ILE A O 1
ATOM 637 N N . SER A 1 84 ? 15.262 -3.165 -21.946 1.00 93.12 84 SER A N 1
ATOM 638 C CA . SER A 1 84 ? 16.525 -3.463 -22.640 1.00 93.12 84 SER A CA 1
ATOM 639 C C . SER A 1 84 ? 16.384 -4.436 -23.818 1.00 93.12 84 SER A C 1
ATOM 641 O O . SER A 1 84 ? 17.335 -4.605 -24.576 1.00 93.12 84 SER A O 1
ATOM 643 N N . GLY A 1 85 ? 15.207 -5.044 -24.007 1.00 91.12 85 GLY A N 1
ATOM 644 C CA . GLY A 1 85 ? 14.957 -6.044 -25.051 1.00 91.12 85 GLY A CA 1
ATOM 645 C C . GLY A 1 85 ? 15.393 -7.470 -24.689 1.00 91.12 85 GLY A C 1
ATOM 646 O O . GLY A 1 85 ? 15.344 -8.352 -25.543 1.00 91.12 85 GLY A O 1
ATOM 647 N N . ASP A 1 86 ? 15.772 -7.717 -23.434 1.00 90.88 86 ASP A N 1
ATOM 648 C CA . ASP A 1 86 ? 16.291 -9.000 -22.937 1.00 90.88 86 ASP A CA 1
ATOM 649 C C . ASP A 1 86 ? 15.196 -9.953 -22.417 1.00 90.88 86 ASP A C 1
ATOM 651 O O . ASP A 1 86 ? 15.485 -11.078 -22.000 1.00 90.88 86 ASP A O 1
ATOM 655 N N . ALA A 1 87 ? 13.933 -9.518 -22.380 1.00 87.56 87 ALA A N 1
ATOM 656 C CA . ALA A 1 87 ? 12.815 -10.327 -21.897 1.00 87.56 87 ALA A CA 1
ATOM 657 C C . ALA A 1 87 ? 11.495 -10.024 -22.615 1.00 87.56 87 ALA A C 1
ATOM 659 O O . ALA A 1 87 ? 11.247 -8.913 -23.080 1.00 87.56 87 ALA A O 1
ATOM 660 N N . GLU A 1 88 ? 10.600 -11.015 -22.626 1.00 86.25 88 GLU A N 1
ATOM 661 C CA . GLU A 1 88 ? 9.244 -10.841 -23.142 1.00 86.25 88 GLU A CA 1
ATOM 662 C C . GLU A 1 88 ? 8.348 -10.024 -22.185 1.00 86.25 88 GLU A C 1
ATOM 664 O 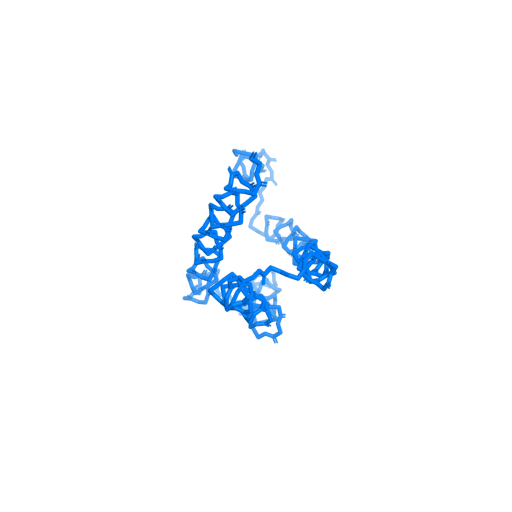O . GLU A 1 88 ? 8.417 -10.214 -20.959 1.00 86.25 88 GLU A O 1
ATOM 669 N N . PRO A 1 89 ? 7.437 -9.183 -22.721 1.00 76.81 89 PRO A N 1
ATOM 670 C CA . PRO A 1 89 ? 6.581 -8.300 -21.922 1.00 76.81 89 PRO A CA 1
ATOM 67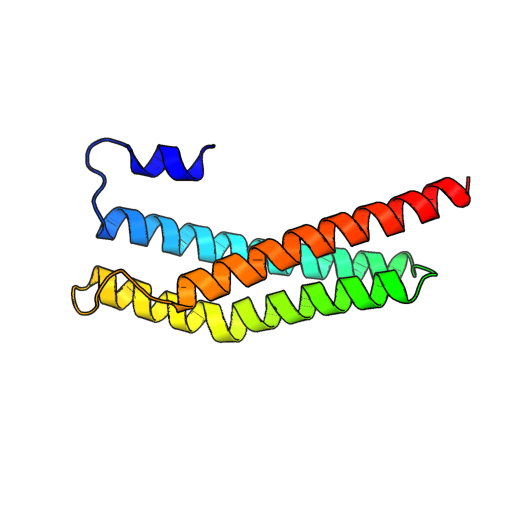1 C C . PRO A 1 89 ? 5.636 -9.026 -20.956 1.00 76.81 89 PRO A C 1
ATOM 673 O O . PRO A 1 89 ? 5.273 -8.485 -19.913 1.00 76.81 89 PRO A O 1
ATOM 676 N N . PHE A 1 90 ? 5.216 -10.250 -21.284 1.00 76.81 90 PHE A N 1
ATOM 677 C CA . PHE A 1 90 ? 4.204 -10.970 -20.514 1.00 76.81 90 PHE A CA 1
ATOM 678 C C . PHE A 1 90 ? 4.804 -11.784 -19.364 1.00 76.81 90 PHE A C 1
ATOM 680 O O . PHE A 1 90 ? 5.843 -12.426 -19.500 1.00 76.81 90 PHE A O 1
ATOM 687 N N . SER A 1 91 ? 4.124 -11.772 -18.213 1.00 81.12 91 SER A N 1
ATOM 688 C CA . SER A 1 91 ? 4.444 -12.594 -17.043 1.00 81.12 91 SER A CA 1
ATOM 689 C C . SER A 1 91 ? 3.204 -12.857 -16.197 1.00 81.12 91 SER A C 1
ATOM 691 O O . SER A 1 91 ? 2.445 -11.935 -15.896 1.00 81.12 91 SER A O 1
ATOM 693 N N . ASN A 1 92 ? 3.054 -14.092 -15.714 1.00 89.88 92 ASN A N 1
ATOM 694 C CA . ASN A 1 92 ? 1.988 -14.466 -14.779 1.00 89.88 92 ASN A CA 1
ATOM 695 C C . ASN A 1 92 ? 2.079 -13.702 -13.445 1.00 89.88 92 ASN A C 1
ATOM 697 O O . ASN A 1 92 ? 1.071 -13.533 -12.763 1.00 89.88 92 ASN A O 1
ATOM 701 N N . LEU A 1 93 ? 3.259 -13.184 -13.082 1.00 89.69 93 LEU A N 1
ATOM 702 C CA . LEU A 1 93 ? 3.446 -12.403 -11.854 1.00 89.69 93 LEU A CA 1
ATOM 703 C C . LEU A 1 93 ? 2.653 -11.092 -11.856 1.00 89.69 93 LEU A C 1
ATOM 705 O O . LEU A 1 93 ? 2.246 -10.626 -10.795 1.00 89.69 93 LEU A O 1
ATOM 709 N N . HIS A 1 94 ? 2.378 -10.519 -13.031 1.00 89.94 94 HIS A N 1
ATOM 710 C CA . HIS A 1 94 ? 1.539 -9.327 -13.115 1.00 89.94 94 HIS A CA 1
ATOM 711 C C . HIS A 1 94 ? 0.085 -9.636 -12.721 1.00 89.94 94 HIS A C 1
ATOM 713 O O . HIS A 1 94 ? -0.557 -8.844 -12.038 1.00 89.94 94 HIS A O 1
ATOM 719 N N . ILE A 1 95 ? -0.414 -10.833 -13.055 1.00 93.12 95 ILE A N 1
ATOM 720 C CA . ILE A 1 95 ? -1.743 -11.294 -12.626 1.00 93.12 95 ILE A CA 1
ATOM 721 C C . ILE A 1 95 ? -1.781 -11.457 -11.102 1.00 93.12 95 ILE A C 1
ATOM 723 O O . ILE A 1 95 ? -2.742 -11.034 -10.464 1.00 93.12 95 ILE A O 1
ATOM 727 N N . VAL A 1 96 ? -0.719 -12.005 -10.501 1.00 94.94 96 VAL A N 1
ATOM 728 C CA . VAL A 1 96 ? -0.602 -12.113 -9.034 1.00 94.94 96 VAL A CA 1
ATOM 729 C C . VAL A 1 96 ? -0.671 -10.730 -8.376 1.00 94.94 96 VAL A C 1
ATOM 731 O O . VAL A 1 96 ? -1.374 -10.563 -7.380 1.00 94.94 96 VAL A O 1
ATOM 734 N N . TYR A 1 97 ? -0.012 -9.724 -8.960 1.00 93.12 97 TYR A N 1
ATOM 735 C CA . TYR A 1 97 ? -0.078 -8.343 -8.475 1.00 93.12 97 TYR A CA 1
ATOM 736 C C . TYR A 1 97 ? -1.507 -7.786 -8.518 1.00 93.12 97 TYR A C 1
ATOM 738 O O . TYR A 1 97 ? -1.985 -7.263 -7.512 1.00 93.12 97 TYR A O 1
ATOM 746 N N . ILE A 1 98 ? -2.222 -7.983 -9.633 1.00 94.44 98 ILE A N 1
ATOM 747 C CA . ILE A 1 98 ? -3.627 -7.567 -9.787 1.00 94.44 98 ILE A CA 1
ATOM 748 C C . ILE A 1 98 ? -4.525 -8.230 -8.734 1.00 94.44 98 ILE A C 1
ATOM 750 O O . ILE A 1 98 ? -5.412 -7.578 -8.177 1.00 94.44 98 ILE A O 1
ATOM 754 N N . VAL A 1 99 ? -4.309 -9.515 -8.436 1.00 96.94 99 VAL A N 1
ATOM 755 C CA . VAL A 1 99 ? -5.075 -10.237 -7.407 1.00 96.94 99 VAL A CA 1
ATOM 756 C C . VAL A 1 99 ? -4.833 -9.639 -6.020 1.00 96.94 99 VAL A C 1
ATOM 758 O O . VAL A 1 99 ? -5.795 -9.412 -5.287 1.00 96.94 99 VAL A O 1
ATOM 761 N N . PHE A 1 100 ? -3.580 -9.344 -5.662 1.00 96.81 100 PHE A N 1
ATOM 762 C CA . PHE A 1 100 ? -3.252 -8.717 -4.378 1.00 96.81 100 PHE A CA 1
ATOM 763 C C . PHE A 1 100 ? -3.852 -7.315 -4.240 1.00 96.81 100 PHE A C 1
ATOM 765 O O . PHE A 1 100 ? -4.439 -7.010 -3.200 1.00 96.81 100 PHE A O 1
ATOM 772 N N . ASP A 1 101 ? -3.801 -6.495 -5.288 1.00 96.00 101 ASP A N 1
ATOM 773 C CA . ASP A 1 101 ? -4.440 -5.175 -5.283 1.00 96.00 101 ASP A CA 1
ATOM 774 C C . ASP A 1 101 ? -5.964 -5.271 -5.167 1.00 96.00 101 ASP A C 1
ATOM 776 O O . ASP A 1 101 ? -6.572 -4.584 -4.344 1.00 96.00 101 ASP A O 1
ATOM 780 N N . SER A 1 102 ? -6.586 -6.184 -5.915 1.00 97.69 102 SER A N 1
ATOM 781 C CA . SER A 1 102 ? -8.030 -6.429 -5.832 1.00 97.69 102 SER A CA 1
ATOM 782 C C . SER A 1 102 ? -8.442 -6.868 -4.424 1.00 97.69 102 SER A C 1
ATOM 784 O O . SER A 1 102 ? -9.443 -6.394 -3.883 1.00 97.69 102 SER A O 1
ATOM 786 N N . LEU A 1 103 ? -7.642 -7.732 -3.791 1.00 98.12 103 LEU A N 1
ATOM 787 C CA . LEU A 1 103 ? -7.870 -8.178 -2.421 1.00 98.12 103 LEU A CA 1
ATOM 788 C C . LEU A 1 103 ? -7.737 -7.023 -1.417 1.00 98.12 103 LEU A C 1
ATOM 790 O O . LEU A 1 103 ? -8.611 -6.870 -0.561 1.00 98.12 103 LEU A O 1
ATOM 794 N N . LYS A 1 104 ? -6.706 -6.172 -1.537 1.00 97.62 104 LYS A N 1
ATOM 795 C CA . LYS A 1 104 ? -6.564 -4.970 -0.696 1.00 97.62 104 LYS A CA 1
ATOM 796 C C . LYS A 1 104 ? -7.782 -4.055 -0.814 1.00 97.62 104 LYS A C 1
ATOM 798 O O . LYS A 1 104 ? -8.260 -3.583 0.213 1.00 97.62 104 LYS A O 1
ATOM 803 N N . ILE A 1 105 ? -8.320 -3.840 -2.019 1.00 97.94 105 ILE A N 1
ATOM 804 C CA . ILE A 1 105 ? -9.518 -3.006 -2.231 1.00 97.94 105 ILE A CA 1
ATOM 805 C C . ILE A 1 105 ? -10.716 -3.559 -1.450 1.00 97.94 105 ILE A C 1
ATOM 807 O O . ILE A 1 105 ? -11.370 -2.817 -0.714 1.00 97.94 105 ILE A O 1
ATOM 811 N N . VAL A 1 106 ? -10.986 -4.864 -1.555 1.00 98.38 106 VAL A N 1
ATOM 812 C CA . VAL A 1 106 ? -12.100 -5.513 -0.839 1.00 98.38 106 VAL A CA 1
ATOM 813 C C . VAL A 1 106 ? -11.913 -5.429 0.679 1.00 98.38 106 VAL A C 1
ATOM 815 O O . VAL A 1 106 ? -12.865 -5.133 1.410 1.00 98.38 106 VAL A O 1
ATOM 818 N N . LEU A 1 107 ? -10.691 -5.657 1.165 1.00 98.06 107 LEU A N 1
ATOM 819 C CA . LEU A 1 107 ? -10.370 -5.579 2.589 1.00 98.06 107 LEU A CA 1
ATOM 820 C C . LEU A 1 107 ? -10.497 -4.149 3.126 1.00 98.06 107 LEU A C 1
ATOM 822 O O . LEU A 1 107 ? -11.109 -3.957 4.175 1.00 98.06 107 LEU A O 1
ATOM 826 N N . LEU A 1 108 ? -9.983 -3.147 2.408 1.00 97.81 108 LEU A N 1
ATOM 827 C CA . LEU A 1 108 ? -10.093 -1.733 2.778 1.00 97.81 108 LEU A CA 1
ATOM 828 C C . LEU A 1 108 ? -11.551 -1.273 2.806 1.00 97.81 108 LEU A C 1
ATOM 830 O O . LEU A 1 108 ? -11.967 -0.611 3.757 1.00 97.81 108 LEU A O 1
ATOM 834 N N . PHE A 1 109 ? -12.348 -1.670 1.812 1.00 98.25 109 PHE A N 1
ATOM 835 C CA . PHE A 1 109 ? -13.778 -1.374 1.788 1.00 98.25 109 PHE A CA 1
ATOM 836 C C . PHE A 1 109 ? -14.498 -1.989 2.995 1.00 98.25 109 PHE A C 1
ATOM 838 O O . PHE A 1 109 ? -15.225 -1.302 3.714 1.00 98.25 109 PHE A O 1
ATOM 845 N N . SER A 1 110 ? -14.237 -3.270 3.270 1.00 97.06 110 SER A N 1
ATOM 846 C CA . SER A 1 110 ? -14.808 -3.980 4.420 1.00 97.06 110 SER A CA 1
ATOM 847 C C . SER A 1 110 ? -14.403 -3.334 5.746 1.00 97.06 110 SER A C 1
ATOM 849 O O . SER A 1 110 ? -15.240 -3.155 6.633 1.00 97.06 110 SER A O 1
ATOM 851 N N . LEU A 1 111 ? -13.133 -2.934 5.870 1.00 96.56 111 LEU A N 1
ATOM 852 C CA . LEU A 1 111 ? -12.610 -2.233 7.037 1.00 96.56 111 LEU A CA 1
ATOM 853 C C . LEU A 1 111 ? -13.329 -0.899 7.254 1.00 96.56 111 LEU A C 1
ATOM 855 O O . LEU A 1 111 ? -13.782 -0.627 8.366 1.00 96.56 111 LEU A O 1
ATOM 859 N N . GLY A 1 112 ? -13.488 -0.108 6.191 1.00 95.25 112 GLY A N 1
ATOM 860 C CA . GLY A 1 112 ? -14.207 1.163 6.224 1.00 95.25 112 GLY A CA 1
ATOM 861 C C . GLY A 1 112 ? -15.653 1.001 6.693 1.00 95.25 112 GLY A C 1
ATOM 862 O O . GLY A 1 112 ? -16.087 1.712 7.595 1.00 95.25 112 GLY A O 1
ATOM 863 N N . VAL A 1 113 ? -16.381 0.011 6.163 1.00 95.56 113 VAL A N 1
ATOM 864 C CA . VAL A 1 113 ? -17.765 -0.282 6.582 1.00 95.56 113 VAL A CA 1
ATOM 865 C C . VAL A 1 113 ? -17.838 -0.679 8.059 1.00 95.56 113 VAL A C 1
ATOM 867 O O . VAL A 1 113 ? -18.724 -0.216 8.780 1.00 95.56 113 VAL A O 1
ATOM 870 N N . ILE A 1 114 ? -16.922 -1.532 8.527 1.00 93.38 114 ILE A N 1
ATOM 871 C CA . ILE A 1 114 ? -16.888 -1.992 9.922 1.00 93.38 114 ILE A CA 1
ATOM 872 C C . ILE A 1 114 ? -16.607 -0.829 10.876 1.00 93.38 114 ILE A C 1
ATOM 874 O O . ILE A 1 114 ? -17.297 -0.702 11.889 1.00 93.38 114 ILE A O 1
ATOM 878 N N . LEU A 1 115 ? -15.622 0.014 10.559 1.00 92.56 115 LEU A N 1
ATOM 879 C CA . LEU A 1 115 ? -15.268 1.171 11.379 1.00 92.56 115 LEU A CA 1
ATOM 880 C C . LEU A 1 115 ? -16.383 2.222 11.369 1.00 92.56 115 LEU A C 1
ATOM 882 O O . LEU A 1 115 ? -16.751 2.720 12.429 1.00 92.56 115 LEU A O 1
ATOM 886 N N . LEU A 1 116 ? -16.989 2.514 10.215 1.00 91.94 116 LEU A N 1
ATOM 887 C CA . LEU A 1 116 ? -18.091 3.475 10.123 1.00 91.94 116 LEU A CA 1
ATOM 888 C C . LEU A 1 116 ? -19.298 3.037 10.963 1.00 91.94 116 LEU A C 1
ATOM 890 O O . LEU A 1 116 ? -19.836 3.822 11.737 1.00 91.94 116 LEU A O 1
ATOM 894 N N . ARG A 1 117 ? -19.695 1.763 10.864 1.00 89.81 117 ARG A N 1
ATOM 895 C CA . ARG A 1 117 ? -20.809 1.209 11.655 1.00 89.81 117 ARG A CA 1
ATOM 896 C C . ARG A 1 117 ? -20.551 1.221 13.159 1.00 89.81 117 ARG A C 1
ATOM 898 O O . ARG A 1 117 ? -21.512 1.232 13.919 1.00 89.81 117 ARG A O 1
ATOM 905 N N . GLN A 1 118 ? -19.291 1.142 13.585 1.00 84.38 118 GLN A N 1
ATOM 906 C CA . GLN A 1 118 ? -18.938 1.249 15.000 1.00 84.38 118 GLN A CA 1
ATOM 907 C C . GLN A 1 118 ? -19.118 2.676 15.491 1.00 84.38 118 GLN A C 1
ATOM 909 O O . GLN A 1 118 ? -19.802 2.865 16.484 1.00 84.38 118 GLN A O 1
ATOM 914 N N . ASN A 1 119 ? -18.586 3.658 14.761 1.00 83.94 119 ASN A N 1
ATOM 915 C CA . ASN A 1 119 ? -18.701 5.061 15.153 1.00 83.94 119 ASN A CA 1
ATOM 916 C C . ASN A 1 119 ? -20.171 5.517 15.201 1.00 83.94 119 ASN A C 1
ATOM 918 O O . ASN A 1 119 ? -20.586 6.094 16.192 1.00 83.94 119 ASN A O 1
ATOM 922 N N . LEU A 1 120 ? -20.998 5.131 14.220 1.00 87.19 120 LEU A N 1
ATOM 923 C CA . LEU A 1 120 ? -22.435 5.464 14.205 1.00 87.19 120 LEU A CA 1
ATOM 924 C C . LEU A 1 120 ? -23.274 4.794 15.309 1.00 87.19 120 LEU A C 1
ATOM 926 O O . LEU A 1 120 ? -24.435 5.143 15.473 1.00 87.19 120 LEU A O 1
ATOM 930 N N . LYS A 1 121 ? -22.753 3.770 15.994 1.00 75.31 121 LYS A N 1
ATOM 931 C CA . LYS A 1 121 ? -23.441 3.133 17.132 1.00 75.31 121 LYS A CA 1
ATOM 932 C C . LYS A 1 121 ? -23.072 3.762 18.473 1.00 75.31 121 LYS A C 1
ATOM 934 O O . LYS A 1 121 ? -23.681 3.394 19.475 1.00 75.31 121 LYS A O 1
ATOM 939 N N . GLU A 1 122 ? -22.029 4.587 18.505 1.00 60.84 122 GLU A N 1
ATOM 940 C CA . GLU A 1 122 ? -21.556 5.245 19.726 1.00 60.84 122 GLU A CA 1
ATOM 941 C C . GLU A 1 122 ? -22.138 6.658 19.906 1.00 60.84 122 GLU A C 1
ATOM 943 O O . GLU A 1 122 ? -22.005 7.199 21.003 1.00 60.84 122 GLU A O 1
ATOM 948 N N . ASP A 1 123 ? -22.827 7.187 18.886 1.00 52.88 123 ASP A N 1
ATOM 949 C CA . ASP A 1 123 ? -23.652 8.409 18.916 1.00 52.88 123 ASP A CA 1
ATOM 950 C C . ASP A 1 123 ? -25.131 8.091 19.218 1.00 52.88 123 ASP A C 1
ATOM 952 O O . ASP A 1 123 ? -25.774 8.885 19.946 1.00 52.88 123 ASP A O 1
#

Sequence (123 aa):
MEAPLKFTAPNIDLPLGLGIGHVVFHALNKVEIGLCLAGLVTFIIAKPKTKTAVSIFGAIALILLLQTFWLFPILDERTMKVISGDAEPFSNLHIVYIVFDSLKIVLLFSLGVILLRQNLKED

Radius of gyration: 18.11 Å; chains: 1; bounding box: 40×24×50 Å

Secondary structure (DSSP, 8-state):
-HHHHGGGSTT--HHHHHHHHHHHHHHHHHHHHHHHHHHHHHHHHH--S-HHHHHHHHHHHHHHHHIIIIIHHHHHHHHHHHHTTSS-S--HHHHHHHHHHHHHHHHHHHHHHHHHHHHTTT-